Protein AF-A0A0C3DN21-F1 (afdb_monomer_lite)

pLDDT: mean 72.6, std 19.33, range [37.56, 98.69]

Organism: NCBI:txid1036808

Structure (mmCIF, N/CA/C/O backbone):
data_AF-A0A0C3DN21-F1
#
_entry.id   AF-A0A0C3DN21-F1
#
loop_
_atom_site.group_PDB
_atom_site.id
_atom_site.type_symbol
_atom_site.label_atom_id
_atom_site.label_alt_id
_atom_site.label_comp_id
_atom_site.label_asym_id
_atom_site.label_entity_id
_atom_site.label_seq_id
_atom_site.pdbx_PDB_ins_code
_atom_site.Cartn_x
_atom_site.Cartn_y
_atom_site.Cartn_z
_atom_site.occupancy
_atom_site.B_iso_or_equiv
_atom_site.auth_seq_id
_atom_site.auth_comp_id
_atom_site.auth_asym_id
_atom_site.auth_atom_id
_atom_site.pdbx_PDB_model_num
ATOM 1 N N . MET A 1 1 ? 43.248 29.346 7.637 1.00 52.38 1 MET A N 1
ATOM 2 C CA . MET A 1 1 ? 41.821 29.206 7.993 1.00 52.38 1 MET A CA 1
ATOM 3 C C . MET A 1 1 ? 41.045 30.281 7.235 1.00 52.38 1 MET A C 1
ATOM 5 O O . MET A 1 1 ? 40.958 31.400 7.716 1.00 52.38 1 MET A O 1
ATOM 9 N N . GLN A 1 2 ? 40.606 30.001 6.004 1.00 62.75 2 GLN A N 1
ATOM 10 C CA . GLN A 1 2 ? 39.785 30.940 5.225 1.00 62.75 2 GLN A CA 1
ATOM 11 C C . GLN A 1 2 ? 38.325 30.781 5.670 1.00 62.75 2 GLN A C 1
ATOM 13 O O . GLN A 1 2 ? 37.788 29.676 5.629 1.00 62.75 2 GLN A O 1
ATOM 18 N N . GLY A 1 3 ? 37.739 31.863 6.187 1.00 70.62 3 GLY A N 1
ATOM 19 C CA . GLY A 1 3 ? 36.371 31.897 6.704 1.00 70.62 3 GLY A CA 1
ATOM 20 C C . GLY A 1 3 ? 35.328 31.796 5.591 1.00 70.62 3 GLY A C 1
ATOM 21 O O . GLY A 1 3 ? 35.539 32.283 4.483 1.00 70.62 3 GLY A O 1
ATOM 22 N N . LEU A 1 4 ? 34.210 31.139 5.899 1.00 79.00 4 LEU A N 1
ATOM 23 C CA . LEU A 1 4 ? 33.064 30.995 5.002 1.00 79.00 4 LEU A CA 1
ATOM 24 C C . LEU A 1 4 ? 32.416 32.359 4.703 1.00 79.00 4 LEU A C 1
ATOM 26 O O . LEU A 1 4 ? 32.393 33.223 5.584 1.00 79.00 4 LEU A O 1
ATOM 30 N N . PRO A 1 5 ? 31.861 32.550 3.492 1.00 80.19 5 PRO A N 1
ATOM 31 C CA . PRO A 1 5 ? 31.174 33.784 3.137 1.00 80.19 5 PRO A CA 1
ATOM 32 C C . PRO A 1 5 ? 29.914 33.990 3.999 1.00 80.19 5 PRO A C 1
ATOM 34 O O . PRO A 1 5 ? 29.283 33.012 4.419 1.00 80.19 5 PRO A O 1
ATOM 37 N N . PRO A 1 6 ? 29.533 35.254 4.262 1.00 81.38 6 PRO A N 1
ATOM 38 C CA . PRO A 1 6 ? 28.343 35.571 5.040 1.00 81.38 6 PRO A CA 1
ATOM 39 C C . PRO A 1 6 ? 27.081 35.057 4.340 1.00 81.38 6 PRO A C 1
ATOM 41 O O . PRO A 1 6 ? 26.982 35.059 3.110 1.00 81.38 6 PRO A O 1
ATOM 44 N N . LYS A 1 7 ? 26.114 34.593 5.138 1.00 80.75 7 LYS A N 1
ATOM 45 C CA . LYS A 1 7 ? 24.824 34.134 4.619 1.00 80.75 7 LYS A CA 1
ATOM 46 C C . LYS A 1 7 ? 24.057 35.319 4.020 1.00 80.75 7 LYS A C 1
ATOM 48 O O . LYS A 1 7 ? 24.057 36.386 4.626 1.00 80.75 7 LYS A O 1
ATOM 53 N N . PRO A 1 8 ? 23.392 35.134 2.870 1.00 77.75 8 PRO A N 1
ATOM 54 C CA . PRO A 1 8 ? 22.504 36.148 2.322 1.00 77.75 8 PRO A CA 1
ATOM 55 C C . PRO A 1 8 ? 21.267 36.318 3.212 1.00 77.75 8 PRO A C 1
ATOM 57 O O . PRO A 1 8 ? 20.630 35.334 3.600 1.00 77.75 8 PRO A O 1
ATOM 60 N N . ASP A 1 9 ? 20.933 37.573 3.504 1.00 77.19 9 ASP A N 1
ATOM 61 C CA . ASP A 1 9 ? 19.725 37.957 4.227 1.00 77.19 9 ASP A CA 1
ATOM 62 C C . ASP A 1 9 ? 18.517 37.871 3.291 1.00 77.19 9 ASP A C 1
ATOM 64 O O . ASP A 1 9 ? 18.372 38.649 2.347 1.00 77.19 9 ASP A O 1
ATOM 68 N N . PHE A 1 10 ? 17.634 36.907 3.546 1.00 79.50 10 PHE A N 1
ATOM 69 C CA . PHE A 1 10 ? 16.350 36.822 2.859 1.00 79.50 10 PHE A CA 1
ATOM 70 C C . PHE A 1 10 ? 15.269 37.533 3.683 1.00 79.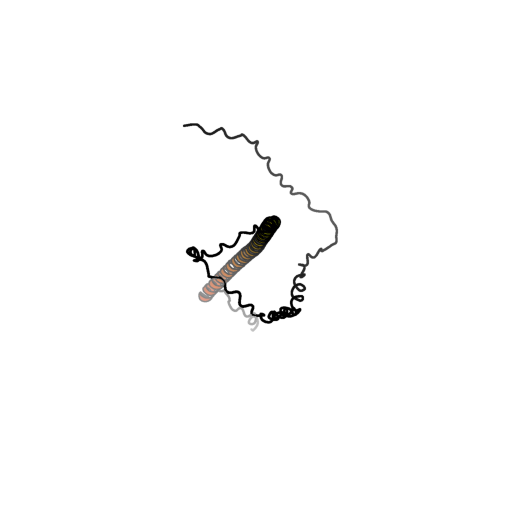50 10 PHE A C 1
ATOM 72 O O . PHE A 1 10 ? 15.198 37.320 4.897 1.00 79.50 10 PHE A O 1
ATOM 79 N N . PRO A 1 11 ? 14.396 38.344 3.055 1.00 77.94 11 PRO A N 1
ATOM 80 C CA . PRO A 1 11 ? 13.288 38.976 3.759 1.00 77.94 11 PRO A CA 1
ATOM 81 C C . PRO A 1 11 ? 12.330 37.920 4.321 1.00 77.94 11 PRO A C 1
ATOM 83 O O . PRO A 1 11 ? 12.071 36.887 3.697 1.00 77.94 11 PRO A O 1
ATOM 86 N N . ALA A 1 12 ? 11.797 38.192 5.514 1.00 75.19 12 ALA A N 1
ATOM 87 C CA . ALA A 1 12 ? 10.863 37.310 6.198 1.00 75.19 12 ALA A CA 1
ATOM 88 C C . ALA A 1 12 ? 9.640 37.016 5.314 1.00 75.19 12 ALA A C 1
ATOM 90 O O . ALA A 1 12 ? 8.979 37.919 4.798 1.00 75.19 12 ALA A O 1
ATOM 91 N N . ARG A 1 13 ? 9.345 35.725 5.146 1.00 72.12 13 ARG A N 1
ATOM 92 C CA . ARG A 1 13 ? 8.184 35.227 4.406 1.00 72.12 13 ARG A CA 1
ATOM 93 C C . ARG A 1 13 ? 6.898 35.783 5.046 1.00 72.12 13 ARG A C 1
ATOM 95 O O . ARG A 1 13 ? 6.733 35.604 6.253 1.00 72.12 13 ARG A O 1
ATOM 102 N N . PRO A 1 14 ? 5.984 36.422 4.290 1.00 72.69 14 PRO A N 1
ATOM 103 C CA . PRO A 1 14 ? 4.730 36.906 4.859 1.00 72.69 14 PRO A CA 1
ATOM 104 C C . PRO A 1 14 ? 3.872 35.731 5.365 1.00 72.69 14 PRO A C 1
ATOM 106 O O . PRO A 1 14 ? 3.936 34.636 4.790 1.00 72.69 14 PRO A O 1
ATOM 109 N N . PRO A 1 15 ? 3.078 35.930 6.434 1.00 67.38 15 PRO A N 1
ATOM 110 C CA . PRO A 1 15 ? 2.206 34.893 6.968 1.00 67.38 15 PRO A CA 1
ATOM 111 C C . PRO A 1 15 ? 1.149 34.503 5.929 1.00 67.38 15 PRO A C 1
ATOM 113 O O . PRO A 1 15 ? 0.546 35.355 5.277 1.00 67.38 15 PRO A O 1
ATOM 116 N N . ALA A 1 16 ? 0.937 33.197 5.773 1.00 60.75 16 ALA A N 1
ATOM 117 C CA . ALA A 1 16 ? -0.105 32.657 4.913 1.00 60.75 16 ALA A CA 1
ATOM 118 C C . ALA A 1 16 ? -1.479 33.102 5.438 1.00 60.75 16 ALA A C 1
ATOM 120 O O . ALA A 1 16 ? -1.860 32.757 6.555 1.00 60.75 16 ALA A O 1
ATOM 121 N N . GLN A 1 17 ? -2.206 33.879 4.637 1.00 53.38 17 GLN A N 1
ATOM 122 C CA . GLN A 1 17 ? -3.591 34.241 4.914 1.00 53.38 17 GLN A CA 1
ATOM 123 C C . GLN A 1 17 ? -4.468 32.990 4.775 1.00 53.38 17 GLN A C 1
ATOM 125 O O . GLN A 1 17 ? -4.586 32.419 3.691 1.00 53.38 17 GLN A O 1
ATOM 130 N N . THR A 1 18 ? -5.064 32.549 5.879 1.00 50.34 18 THR A N 1
ATOM 131 C CA . THR A 1 18 ? -6.114 31.529 5.906 1.00 50.34 18 THR A CA 1
ATOM 132 C C . THR A 1 18 ? -7.421 32.182 5.468 1.00 50.34 18 THR A C 1
ATOM 134 O O . THR A 1 18 ? -8.024 32.943 6.220 1.00 50.34 18 THR A O 1
ATOM 137 N N . SER A 1 19 ? -7.842 31.936 4.231 1.00 53.09 19 SER A N 1
ATOM 138 C CA . SER A 1 19 ? -9.148 32.359 3.729 1.00 53.09 19 SER A CA 1
ATOM 139 C C . SER A 1 19 ? -10.225 31.361 4.170 1.00 53.09 19 SER A C 1
ATOM 141 O O . SER A 1 19 ? -10.599 30.468 3.408 1.00 53.09 19 SER A O 1
ATOM 143 N N . ASP A 1 20 ? -10.707 31.514 5.398 1.00 51.78 20 ASP A N 1
ATOM 144 C CA . ASP A 1 20 ? -12.002 30.998 5.840 1.00 51.78 20 ASP A CA 1
ATOM 145 C C . ASP A 1 20 ? -13.028 32.114 5.638 1.00 51.78 20 ASP A C 1
ATOM 147 O O . ASP A 1 20 ? -13.085 33.012 6.461 1.00 51.78 20 ASP A O 1
ATOM 151 N N . ASP A 1 21 ? -13.767 32.113 4.521 1.00 52.16 21 ASP A N 1
ATOM 152 C CA . ASP A 1 21 ? -15.055 32.826 4.391 1.00 52.16 21 ASP A CA 1
ATOM 153 C C . ASP A 1 21 ? -15.651 32.649 2.987 1.00 52.16 21 ASP A C 1
ATOM 155 O O . ASP A 1 21 ? -15.569 33.546 2.156 1.00 52.16 21 ASP A O 1
ATOM 159 N N . ARG A 1 22 ? -16.272 31.491 2.703 1.00 50.22 22 ARG A N 1
ATOM 160 C CA . ARG A 1 22 ? -17.367 31.361 1.708 1.00 50.22 22 ARG A CA 1
ATOM 161 C C . ARG A 1 22 ? -18.276 30.179 2.050 1.00 50.22 22 ARG A C 1
ATOM 163 O O . ARG A 1 22 ? -18.239 29.131 1.407 1.00 50.22 22 ARG A O 1
ATOM 170 N N . ARG A 1 23 ? -19.140 30.363 3.051 1.00 49.22 23 ARG A N 1
ATOM 171 C CA . ARG A 1 23 ? -20.396 29.607 3.169 1.00 49.22 23 ARG A CA 1
ATOM 172 C C . ARG A 1 23 ? -21.545 30.446 2.598 1.00 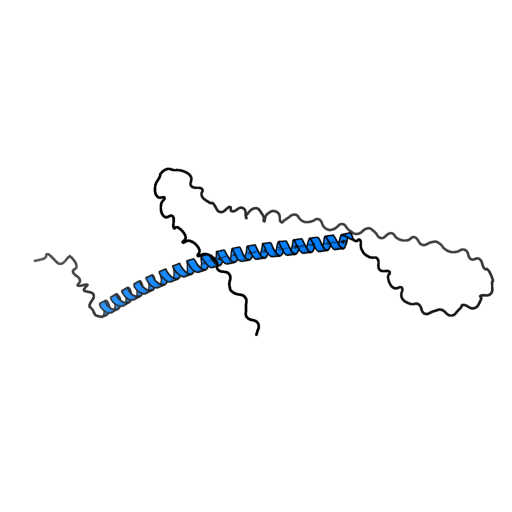49.22 23 ARG A C 1
ATOM 174 O O . ARG A 1 23 ? -21.684 31.609 2.943 1.00 49.22 23 ARG A O 1
ATOM 181 N N . ALA A 1 24 ? -22.394 29.768 1.825 1.00 50.00 24 ALA A N 1
ATOM 182 C CA . ALA A 1 24 ? -23.808 30.063 1.564 1.00 50.00 24 ALA A CA 1
ATOM 183 C C . ALA A 1 24 ? -24.196 31.027 0.417 1.00 50.00 24 ALA A C 1
ATOM 185 O O . ALA A 1 24 ? -24.659 32.139 0.631 1.00 50.00 24 ALA A O 1
ATOM 186 N N . SER A 1 25 ? -24.214 30.483 -0.801 1.00 48.97 25 SER A N 1
ATOM 187 C CA . SER A 1 25 ? -25.360 30.550 -1.728 1.00 48.97 25 SER A CA 1
ATOM 188 C C . SER A 1 25 ? -25.246 29.308 -2.632 1.00 48.97 25 SER A C 1
ATOM 190 O O . SER A 1 25 ? -24.214 29.056 -3.233 1.00 48.97 25 SER A O 1
ATOM 192 N N . GLY A 1 26 ? -26.114 28.302 -2.551 1.00 41.88 26 GLY A N 1
ATOM 193 C CA . GLY A 1 26 ? -27.495 28.353 -3.002 1.00 41.88 26 GLY A CA 1
ATOM 194 C C . GLY A 1 26 ? -27.584 27.813 -4.435 1.00 41.88 26 GLY A C 1
ATOM 195 O O . GLY A 1 26 ? -27.401 28.571 -5.374 1.00 41.88 26 GLY A O 1
ATOM 196 N N . GLY A 1 27 ? -27.917 26.524 -4.600 1.00 37.56 27 GLY A N 1
ATOM 197 C CA . GLY A 1 27 ? -28.636 26.070 -5.799 1.00 37.56 27 GLY A CA 1
ATOM 198 C C . GLY A 1 27 ? -27.954 25.072 -6.744 1.00 37.56 27 GLY A C 1
ATOM 199 O O . GLY A 1 27 ? -27.359 25.460 -7.733 1.00 37.56 27 GLY A O 1
ATOM 200 N N . ARG A 1 28 ? -28.240 23.786 -6.496 1.00 43.22 28 ARG A N 1
ATOM 201 C CA . ARG A 1 28 ? -28.730 22.772 -7.459 1.00 43.22 28 ARG A CA 1
ATOM 202 C C . ARG A 1 28 ? -27.843 22.310 -8.638 1.00 43.22 28 ARG A C 1
ATOM 204 O O . ARG A 1 28 ? -27.555 23.038 -9.570 1.00 43.22 28 ARG A O 1
ATOM 211 N N . SER A 1 29 ? -27.719 20.977 -8.676 1.00 44.78 29 SER A N 1
ATOM 212 C CA . SER A 1 29 ? -27.729 20.117 -9.872 1.00 44.78 29 SER A CA 1
ATOM 213 C C . SER A 1 29 ? -26.423 19.929 -10.649 1.00 44.78 29 SER A C 1
ATOM 215 O O . SER A 1 29 ? -26.249 20.468 -11.736 1.00 44.78 29 SER A O 1
ATOM 217 N N . SER A 1 30 ? -25.585 19.005 -10.176 1.00 47.94 30 SER A N 1
ATOM 218 C CA . SER A 1 30 ? -25.326 17.741 -10.896 1.00 47.94 30 SER A CA 1
ATOM 219 C C . SER A 1 30 ? -24.463 16.825 -10.026 1.00 47.94 30 SER A C 1
ATOM 221 O O . SER A 1 30 ? -23.380 17.236 -9.612 1.00 47.94 30 SER A O 1
ATOM 223 N N . PRO A 1 31 ? -24.900 15.593 -9.711 1.00 48.25 31 PRO A N 1
ATOM 224 C CA . PRO A 1 31 ? -23.997 14.601 -9.174 1.00 48.25 31 PRO A CA 1
ATOM 225 C C . PRO A 1 31 ? -23.185 14.087 -10.359 1.00 48.25 31 PRO A C 1
ATOM 227 O O . PRO A 1 31 ? -23.581 13.120 -11.010 1.00 48.25 31 PRO A O 1
ATOM 230 N N . ASP A 1 32 ? -22.047 14.721 -10.629 1.00 47.09 32 ASP A N 1
ATOM 231 C CA . ASP A 1 32 ? -20.960 14.030 -11.315 1.00 47.09 32 ASP A CA 1
ATOM 232 C C . ASP A 1 32 ? -20.498 12.915 -10.375 1.00 47.09 32 ASP A C 1
ATOM 234 O O . ASP A 1 32 ? -19.575 13.038 -9.565 1.00 47.09 32 ASP A O 1
ATOM 238 N N . ARG A 1 33 ? -21.244 11.808 -10.435 1.00 50.38 33 ARG A N 1
ATOM 239 C CA . ARG A 1 33 ? -20.788 10.495 -10.022 1.00 50.38 33 ARG A CA 1
ATOM 240 C C . ARG A 1 33 ? -19.504 10.271 -10.794 1.00 50.38 33 ARG A C 1
ATOM 242 O O . ARG A 1 33 ? -19.530 9.908 -11.966 1.00 50.38 33 ARG A O 1
ATOM 249 N N . TYR A 1 34 ? -18.382 10.461 -10.120 1.00 50.41 34 TYR A N 1
ATOM 250 C CA . TYR A 1 34 ? -17.133 9.878 -10.553 1.00 50.41 34 TYR A CA 1
ATOM 251 C C . TYR A 1 34 ? -17.291 8.359 -10.427 1.00 50.41 34 TYR A C 1
ATOM 253 O O . TYR A 1 34 ? -17.018 7.765 -9.386 1.00 50.41 34 TYR A O 1
ATOM 261 N N . VAL A 1 35 ? -17.842 7.741 -11.469 1.00 53.81 35 VAL A N 1
ATOM 262 C CA . VAL A 1 35 ? -17.807 6.295 -11.650 1.00 53.81 35 VAL A CA 1
ATOM 263 C C . VAL A 1 35 ? -16.357 5.975 -12.012 1.00 53.81 35 VAL A C 1
ATOM 265 O O . VAL A 1 35 ? -15.854 6.530 -12.994 1.00 53.81 35 VAL A O 1
ATOM 268 N N . PRO A 1 36 ? -15.637 5.139 -11.245 1.00 51.00 36 PRO A N 1
ATOM 269 C CA . PRO A 1 36 ? -14.362 4.617 -11.702 1.00 51.00 36 PRO A CA 1
ATOM 270 C C . PRO A 1 36 ? -14.606 3.923 -13.041 1.00 51.00 36 PRO A C 1
ATOM 272 O O . PRO A 1 36 ? -15.415 3.006 -13.139 1.00 51.00 36 PRO A O 1
ATOM 275 N N . ARG A 1 37 ? -13.963 4.427 -14.091 1.00 50.03 37 ARG A N 1
ATOM 276 C CA . ARG A 1 37 ? -14.041 3.883 -15.443 1.00 50.03 37 ARG A CA 1
ATOM 277 C C . ARG A 1 37 ? -13.444 2.472 -15.414 1.00 50.03 37 ARG A C 1
ATOM 279 O O . ARG A 1 37 ? -12.224 2.314 -15.431 1.00 50.03 37 ARG A O 1
ATOM 286 N N . ASP A 1 38 ? -14.300 1.458 -15.347 1.00 48.66 38 ASP A N 1
ATOM 287 C CA . ASP A 1 38 ? -13.969 0.040 -15.532 1.00 48.66 38 ASP A CA 1
ATOM 288 C C . ASP A 1 38 ? -13.632 -0.268 -17.011 1.00 48.66 38 ASP A C 1
ATOM 290 O O . ASP A 1 38 ? -14.073 -1.260 -17.584 1.00 48.66 38 ASP A O 1
ATOM 294 N N . ASP A 1 39 ? -12.795 0.560 -17.646 1.00 51.84 39 ASP A N 1
ATOM 295 C CA . ASP A 1 39 ? -12.311 0.369 -19.027 1.00 51.84 39 ASP A CA 1
ATOM 296 C C . ASP A 1 39 ? -11.268 -0.764 -19.141 1.00 51.84 39 ASP A C 1
ATOM 298 O O . ASP A 1 39 ? -10.679 -0.994 -20.198 1.00 51.84 39 ASP A O 1
ATOM 302 N N . TRP A 1 40 ? -11.008 -1.496 -18.056 1.00 50.06 40 TRP A N 1
ATOM 303 C CA . TRP A 1 40 ? -9.990 -2.548 -18.025 1.00 50.06 40 TRP A CA 1
ATOM 304 C C . TRP A 1 40 ? -10.471 -3.895 -18.579 1.00 50.06 40 TRP A C 1
ATOM 306 O O . TRP A 1 40 ? -9.636 -4.758 -18.833 1.00 50.06 40 TRP A O 1
ATOM 316 N N . ARG A 1 41 ? -11.777 -4.099 -18.808 1.00 51.50 41 ARG A N 1
ATOM 317 C CA . ARG A 1 41 ? -12.298 -5.411 -19.246 1.00 51.50 41 ARG A CA 1
ATOM 318 C C . ARG A 1 41 ? -12.176 -5.712 -20.744 1.00 51.50 41 ARG A C 1
ATOM 320 O O . ARG A 1 41 ? -12.298 -6.876 -21.111 1.00 51.50 41 ARG A O 1
ATOM 327 N N . ASP A 1 42 ? -11.868 -4.731 -21.592 1.00 49.69 42 ASP A N 1
ATOM 328 C CA . ASP A 1 42 ? -11.807 -4.941 -23.051 1.00 49.69 42 ASP A CA 1
ATOM 329 C C . ASP A 1 42 ? -10.392 -5.116 -23.624 1.00 49.69 42 ASP A C 1
ATOM 331 O O . ASP A 1 42 ? -10.228 -5.365 -24.824 1.00 49.69 42 ASP A O 1
ATOM 335 N N . ARG A 1 43 ? -9.339 -5.029 -22.799 1.00 49.03 43 ARG A N 1
ATOM 336 C CA . ARG A 1 43 ? -7.961 -5.148 -23.307 1.00 49.03 43 ARG A CA 1
ATOM 337 C C . ARG A 1 43 ? -7.478 -6.591 -23.466 1.00 49.03 43 ARG A C 1
ATOM 339 O O . ARG A 1 43 ? -6.639 -6.845 -24.329 1.00 49.03 43 ARG A O 1
ATOM 346 N N . ASP A 1 44 ? -8.054 -7.533 -22.724 1.00 51.81 44 ASP A N 1
ATOM 347 C CA . ASP A 1 44 ? -7.558 -8.915 -22.677 1.00 51.81 44 ASP A CA 1
ATOM 348 C C . ASP A 1 44 ? -8.161 -9.840 -23.750 1.00 51.81 44 ASP A C 1
ATOM 350 O O . ASP A 1 44 ? -7.654 -10.939 -23.973 1.00 51.81 44 ASP A O 1
ATOM 354 N N . GLN A 1 45 ? -9.176 -9.394 -24.503 1.00 48.56 45 GLN A N 1
ATOM 355 C CA . GLN A 1 45 ? -9.806 -10.214 -25.553 1.00 48.56 45 GLN A CA 1
ATOM 356 C C . GLN A 1 45 ? -9.134 -10.134 -26.938 1.00 48.56 45 GLN A C 1
ATOM 358 O O . GLN A 1 45 ? -9.562 -10.811 -27.872 1.00 48.56 45 GLN A O 1
ATOM 363 N N . ARG A 1 46 ? -8.045 -9.368 -27.110 1.00 50.28 46 ARG A N 1
ATOM 364 C CA . ARG A 1 46 ? -7.283 -9.325 -28.384 1.00 50.28 46 ARG A CA 1
ATOM 365 C C . ARG A 1 46 ? -6.107 -10.304 -28.453 1.00 50.28 46 ARG A C 1
ATOM 367 O O . ARG A 1 46 ? -5.294 -10.215 -29.371 1.00 50.28 46 ARG A O 1
ATOM 374 N N . SER A 1 47 ? -6.035 -11.260 -27.532 1.00 54.25 47 SER A N 1
ATOM 375 C CA . SER A 1 47 ? -4.864 -12.126 -27.344 1.00 54.25 47 SER A CA 1
ATOM 376 C C . SER A 1 47 ? -5.042 -13.558 -27.858 1.00 54.25 47 SER A C 1
ATOM 378 O O . SER A 1 47 ? -4.406 -14.456 -27.331 1.00 54.25 47 SER A O 1
ATOM 380 N N . TYR A 1 48 ? -5.871 -13.805 -28.877 1.00 49.59 48 TYR A N 1
ATOM 381 C CA . TYR A 1 48 ? -5.891 -15.096 -29.584 1.00 49.59 48 TYR A CA 1
ATOM 382 C C . TYR A 1 48 ? -6.162 -14.898 -31.080 1.00 49.59 48 TYR A C 1
ATOM 384 O O . TYR A 1 48 ? -7.249 -15.147 -31.593 1.00 49.59 48 TYR A O 1
ATOM 392 N N . ARG A 1 49 ? -5.137 -14.459 -31.816 1.00 52.50 49 ARG A N 1
ATOM 393 C CA . ARG A 1 49 ? -4.985 -14.876 -33.214 1.00 52.50 49 ARG A CA 1
ATOM 394 C C . ARG A 1 49 ? -3.756 -15.777 -33.299 1.00 52.50 49 ARG A C 1
ATOM 396 O O . ARG A 1 49 ? -2.671 -15.313 -32.944 1.00 52.50 49 ARG A O 1
ATOM 403 N N . PRO A 1 50 ? -3.898 -17.040 -33.735 1.00 53.97 50 PRO A N 1
ATOM 404 C CA . PRO A 1 50 ? -2.753 -17.880 -34.050 1.00 53.97 50 PRO A CA 1
ATOM 405 C C . PRO A 1 50 ? -1.901 -17.169 -35.107 1.00 53.97 50 PRO A C 1
ATOM 407 O O . PRO A 1 50 ? -2.391 -16.844 -36.185 1.00 53.97 50 PRO A O 1
ATOM 410 N N . ARG A 1 51 ? -0.643 -16.862 -34.772 1.00 55.28 51 ARG A N 1
ATOM 411 C CA . ARG A 1 51 ? 0.360 -16.453 -35.760 1.00 55.28 51 ARG A CA 1
ATOM 412 C C . ARG A 1 51 ? 0.607 -17.646 -36.677 1.00 55.28 51 ARG A C 1
ATOM 414 O O . ARG A 1 51 ? 0.948 -18.720 -36.184 1.00 55.28 51 ARG A O 1
ATOM 421 N N . ASP A 1 52 ? 0.451 -17.435 -37.979 1.00 61.97 52 ASP A N 1
ATOM 422 C CA . ASP A 1 52 ? 0.834 -18.403 -39.003 1.00 61.97 52 ASP A CA 1
ATOM 423 C C . ASP A 1 52 ? 2.281 -18.887 -38.783 1.00 61.97 52 ASP A C 1
ATOM 425 O O . ASP A 1 52 ? 3.148 -18.090 -38.396 1.00 61.97 52 ASP A O 1
ATOM 429 N N . PRO A 1 53 ? 2.574 -20.179 -39.010 1.00 68.00 53 PRO A N 1
ATOM 430 C CA . PRO A 1 53 ? 3.926 -20.698 -38.864 1.00 68.00 53 PRO A CA 1
ATOM 431 C C . PRO A 1 53 ? 4.875 -20.068 -39.902 1.00 68.00 53 PRO A C 1
ATOM 433 O O . PRO A 1 53 ? 4.456 -19.724 -41.013 1.00 68.00 53 PRO A O 1
ATOM 436 N N . PRO A 1 54 ? 6.172 -19.917 -39.574 1.00 61.78 54 PRO A N 1
ATOM 437 C CA . PRO A 1 54 ? 7.138 -19.304 -40.472 1.00 61.78 54 PRO A CA 1
ATOM 438 C C . PRO A 1 54 ? 7.303 -20.121 -41.760 1.00 61.78 54 PRO A C 1
ATOM 440 O O . PRO A 1 54 ? 7.519 -21.333 -41.744 1.00 61.78 54 PRO A O 1
ATOM 443 N N . ARG A 1 55 ? 7.218 -19.405 -42.885 1.00 58.84 55 ARG A N 1
ATOM 444 C CA . ARG A 1 55 ? 7.443 -19.879 -44.255 1.00 58.84 55 ARG A CA 1
ATOM 445 C C . ARG A 1 55 ? 8.793 -20.607 -44.351 1.00 58.84 55 ARG A C 1
ATOM 447 O O . ARG A 1 55 ? 9.816 -20.083 -43.917 1.00 58.84 55 ARG A O 1
ATOM 454 N N . SER A 1 56 ? 8.778 -21.809 -44.918 1.00 63.19 56 SER A N 1
ATOM 455 C CA . SER A 1 56 ? 9.934 -22.695 -45.101 1.00 63.19 56 SER A CA 1
ATOM 456 C C . SER A 1 56 ? 11.092 -22.007 -45.852 1.00 63.19 56 SER A C 1
ATOM 458 O O . SER A 1 56 ? 10.835 -21.152 -46.705 1.00 63.19 56 SER A O 1
ATOM 460 N N . PRO A 1 57 ? 12.362 -22.379 -45.596 1.00 68.62 57 PRO A N 1
ATOM 461 C CA . PRO A 1 57 ? 13.511 -21.778 -46.271 1.00 68.62 57 PRO A CA 1
ATOM 462 C C . PRO A 1 57 ? 13.577 -22.172 -47.760 1.00 68.62 57 PRO A C 1
ATOM 464 O O . PRO A 1 57 ? 13.091 -23.244 -48.136 1.00 68.62 57 PRO A O 1
ATOM 467 N N . PRO A 1 58 ? 14.188 -21.340 -48.626 1.00 62.12 58 PRO A N 1
ATOM 468 C CA . PRO A 1 58 ? 14.281 -21.620 -50.053 1.00 62.12 58 PRO A CA 1
ATOM 469 C C . PRO A 1 58 ? 15.164 -22.838 -50.353 1.00 62.12 58 PRO A C 1
ATOM 471 O O . PRO A 1 58 ? 16.225 -23.046 -49.762 1.00 62.12 58 PRO A O 1
ATOM 474 N N . SER A 1 59 ? 14.690 -23.631 -51.316 1.00 51.56 59 SER A N 1
ATOM 475 C CA . SER A 1 59 ? 15.313 -24.850 -51.822 1.00 51.56 59 SER A CA 1
ATOM 476 C C . SER A 1 59 ? 16.739 -24.607 -52.327 1.00 51.56 59 SER A C 1
ATOM 478 O O . SER A 1 59 ? 17.021 -23.687 -53.095 1.00 51.56 59 SER A O 1
ATOM 480 N N . ARG A 1 60 ? 17.637 -25.478 -51.874 1.00 50.59 60 ARG A N 1
ATOM 481 C CA . ARG A 1 60 ? 19.067 -25.539 -52.171 1.00 50.59 60 ARG A CA 1
ATOM 482 C C . ARG A 1 60 ? 19.277 -25.769 -53.674 1.00 50.59 60 ARG A C 1
ATOM 484 O O . ARG A 1 60 ? 19.089 -26.881 -54.162 1.00 50.59 60 ARG A O 1
ATOM 491 N N . ALA A 1 61 ? 19.694 -24.738 -54.407 1.00 52.72 61 ALA A N 1
ATOM 492 C CA . ALA A 1 61 ? 20.146 -24.894 -55.785 1.00 52.72 61 ALA A CA 1
ATOM 493 C C . ALA A 1 61 ? 21.385 -25.810 -55.820 1.00 52.72 61 ALA A C 1
ATOM 495 O O . ALA A 1 61 ? 22.412 -25.528 -55.198 1.00 52.72 61 ALA A O 1
ATOM 496 N N . ARG A 1 62 ? 21.272 -26.940 -56.524 1.00 57.59 62 ARG A N 1
ATOM 497 C CA . ARG A 1 62 ? 22.395 -27.822 -56.862 1.00 57.59 62 ARG A CA 1
ATOM 498 C C . ARG A 1 62 ? 23.344 -27.090 -57.822 1.00 57.59 62 ARG A C 1
ATOM 500 O O . ARG A 1 62 ? 22.869 -26.621 -58.854 1.00 57.59 62 ARG A O 1
ATOM 507 N N . PRO A 1 63 ? 24.665 -27.070 -57.590 1.00 56.47 63 PRO A N 1
ATOM 508 C CA . PRO A 1 63 ? 25.607 -26.779 -58.659 1.00 56.47 63 PRO A CA 1
ATOM 509 C C . PRO A 1 63 ? 25.715 -28.008 -59.572 1.00 56.47 63 PRO A C 1
ATOM 511 O O . PRO A 1 63 ? 26.145 -29.083 -59.148 1.00 56.47 63 PRO A O 1
ATOM 514 N N . THR A 1 64 ? 25.312 -27.870 -60.834 1.00 51.56 64 THR A N 1
ATOM 515 C CA . THR A 1 64 ? 25.669 -28.832 -61.880 1.00 51.56 64 THR A CA 1
ATOM 516 C C . THR A 1 64 ? 27.169 -28.732 -62.143 1.00 51.56 64 THR A C 1
ATOM 518 O O . THR A 1 64 ? 27.689 -27.674 -62.488 1.00 51.56 64 THR A O 1
ATOM 521 N N . SER A 1 65 ? 27.850 -29.852 -61.927 1.00 56.00 65 SER A N 1
ATOM 522 C CA . SER A 1 65 ? 29.278 -30.069 -62.142 1.00 56.00 65 SER A CA 1
ATOM 523 C C . SER A 1 65 ? 29.720 -29.666 -63.563 1.00 56.00 65 SER A C 1
ATOM 525 O O . SER A 1 65 ? 29.047 -30.055 -64.522 1.00 56.00 65 SER A O 1
ATOM 527 N N . PRO A 1 66 ? 30.838 -28.938 -63.754 1.00 56.97 66 PRO A N 1
ATOM 528 C CA . PRO A 1 66 ? 31.414 -28.763 -65.079 1.00 56.97 66 PRO A CA 1
ATOM 529 C C . PRO A 1 66 ? 32.078 -30.070 -65.529 1.00 56.97 66 PRO A C 1
ATOM 531 O O . PRO A 1 66 ? 32.968 -30.618 -64.875 1.00 56.97 66 PRO A O 1
ATOM 534 N N . ARG A 1 67 ? 31.601 -30.573 -66.666 1.00 48.81 67 ARG A N 1
ATOM 535 C CA . ARG A 1 67 ? 32.051 -31.793 -67.334 1.00 48.81 67 ARG A CA 1
ATOM 536 C C . ARG A 1 67 ? 33.532 -31.699 -67.740 1.00 48.81 67 ARG A C 1
ATOM 538 O O . ARG A 1 67 ? 34.016 -30.666 -68.190 1.00 48.81 67 ARG A O 1
ATOM 545 N N . GLN A 1 68 ? 34.206 -32.830 -67.551 1.00 49.91 68 GLN A N 1
ATOM 546 C CA . GLN A 1 68 ? 35.599 -33.196 -67.844 1.00 49.91 68 GLN A CA 1
ATOM 547 C C . GLN A 1 68 ? 36.122 -32.629 -69.181 1.00 49.91 68 GLN A C 1
ATOM 549 O O . GLN A 1 68 ? 35.457 -32.734 -70.204 1.00 49.91 68 GLN A O 1
ATOM 554 N N . ARG A 1 69 ? 37.237 -31.884 -69.172 1.00 46.56 69 ARG A N 1
ATOM 555 C CA . ARG A 1 69 ? 38.634 -32.337 -69.392 1.00 46.56 69 ARG A CA 1
ATOM 556 C C . ARG A 1 69 ? 38.861 -33.110 -70.700 1.00 46.56 69 ARG A C 1
ATOM 558 O O . ARG A 1 69 ? 38.676 -34.319 -70.749 1.00 46.56 69 ARG A O 1
ATOM 565 N N . SER A 1 70 ? 39.405 -32.416 -71.695 1.00 51.53 70 SER A N 1
ATOM 566 C CA . SER A 1 70 ? 40.237 -32.988 -72.756 1.00 51.53 70 SER A CA 1
ATOM 567 C C . SER A 1 70 ? 41.701 -33.079 -72.277 1.00 51.53 70 SER A C 1
ATOM 569 O O . SER A 1 70 ? 42.206 -32.119 -71.688 1.00 51.53 70 SER A O 1
ATOM 571 N N . PRO A 1 71 ? 42.406 -34.208 -72.478 1.00 53.16 71 PRO A N 1
ATOM 572 C CA . PRO A 1 71 ? 43.830 -34.308 -72.187 1.00 53.16 71 PRO A CA 1
ATOM 573 C C . PRO A 1 71 ? 44.652 -33.874 -73.408 1.00 53.16 71 PRO A C 1
ATOM 575 O O . PRO A 1 71 ? 44.566 -34.482 -74.470 1.00 53.16 71 PRO A O 1
ATOM 578 N N . SER A 1 72 ? 45.487 -32.849 -73.242 1.00 51.28 72 SER A N 1
ATOM 579 C CA . SER A 1 72 ? 46.621 -32.593 -74.136 1.00 51.28 72 SER A CA 1
ATOM 580 C C . SER A 1 72 ? 47.909 -32.983 -73.402 1.00 51.28 72 SER A C 1
ATOM 582 O O . SER A 1 72 ? 48.143 -32.472 -72.300 1.00 51.28 72 SER A O 1
ATOM 584 N N . PRO A 1 73 ? 48.744 -33.892 -73.938 1.00 49.53 73 PRO A N 1
ATOM 585 C CA . PRO A 1 73 ? 50.015 -34.238 -73.327 1.00 49.53 73 PRO A CA 1
ATOM 586 C C . PRO A 1 73 ? 51.076 -33.241 -73.798 1.00 49.53 73 PRO A C 1
ATOM 588 O O . PRO A 1 73 ? 51.812 -33.488 -74.748 1.00 49.53 73 PRO A O 1
ATOM 591 N N . SER A 1 74 ? 51.173 -32.100 -73.121 1.00 49.03 74 SER A N 1
ATOM 592 C CA . SER A 1 74 ? 52.312 -31.204 -73.304 1.00 49.03 74 SER A CA 1
ATOM 593 C C . SER A 1 74 ? 53.451 -31.643 -72.379 1.00 49.03 74 SER A C 1
ATOM 595 O O . SER A 1 74 ? 53.431 -31.406 -71.169 1.00 49.03 74 SER A O 1
ATOM 597 N N . ARG A 1 75 ? 54.420 -32.367 -72.955 1.00 55.47 75 ARG A N 1
ATOM 598 C CA . ARG A 1 75 ? 55.723 -32.655 -72.345 1.00 55.47 75 ARG A CA 1
ATOM 599 C C . ARG A 1 75 ? 56.515 -31.349 -72.256 1.00 55.47 75 ARG A C 1
ATOM 601 O O . ARG A 1 75 ? 57.131 -30.952 -73.237 1.00 55.47 75 ARG A O 1
ATOM 608 N N . TYR A 1 76 ? 56.560 -30.746 -71.074 1.00 56.47 76 TYR A N 1
ATOM 609 C CA . TYR A 1 76 ? 57.630 -29.819 -70.709 1.00 56.47 76 TYR A CA 1
ATOM 610 C C . TYR A 1 76 ? 58.209 -30.202 -69.339 1.00 56.47 76 TYR A C 1
ATOM 612 O O . TYR A 1 76 ? 57.442 -30.562 -68.437 1.00 56.47 76 TYR A O 1
ATOM 620 N N . PRO A 1 77 ? 59.543 -30.166 -69.163 1.00 56.78 77 PRO A N 1
ATOM 621 C CA . PRO A 1 77 ? 60.179 -30.406 -67.872 1.00 56.78 77 PRO A CA 1
ATOM 622 C C . PRO A 1 77 ? 59.696 -29.384 -66.833 1.00 56.78 77 PRO A C 1
ATOM 624 O O . PRO A 1 77 ? 59.679 -28.184 -67.093 1.00 56.78 77 PRO A O 1
ATOM 627 N N . ARG A 1 78 ? 59.280 -29.858 -65.652 1.00 60.19 78 ARG A N 1
ATOM 628 C CA . ARG A 1 78 ? 58.884 -29.000 -64.525 1.00 60.19 78 ARG A CA 1
ATOM 629 C C . ARG A 1 78 ? 60.109 -28.292 -63.949 1.00 60.19 78 ARG A C 1
ATOM 631 O O . ARG A 1 78 ? 61.016 -28.959 -63.462 1.00 60.19 78 ARG A O 1
ATOM 638 N N . GLU A 1 79 ? 60.074 -26.965 -63.907 1.00 69.06 79 GLU A N 1
ATOM 639 C CA . GLU A 1 79 ? 60.984 -26.180 -63.071 1.00 69.06 79 GLU A CA 1
ATOM 640 C C . GLU A 1 79 ? 60.780 -26.483 -61.569 1.00 69.06 79 GLU A C 1
ATOM 642 O O . GLU A 1 79 ? 59.660 -26.816 -61.145 1.00 69.06 79 GLU A O 1
ATOM 647 N N . PRO A 1 80 ? 61.836 -26.380 -60.739 1.00 64.06 80 PRO A N 1
ATOM 648 C CA . PRO A 1 80 ? 61.743 -26.627 -59.305 1.00 64.06 80 PRO A CA 1
ATOM 649 C C . PRO A 1 80 ? 60.876 -25.559 -58.620 1.00 64.06 80 PRO A C 1
ATOM 651 O O . PRO A 1 80 ? 61.108 -24.356 -58.724 1.00 64.06 80 PRO A O 1
ATOM 654 N N . LYS A 1 81 ? 59.846 -26.010 -57.896 1.00 63.06 81 LYS A N 1
ATOM 655 C CA . LYS A 1 81 ? 58.922 -25.144 -57.153 1.00 63.06 81 LYS A CA 1
ATOM 656 C C . LYS A 1 81 ? 59.653 -24.473 -55.984 1.00 63.06 81 LYS A C 1
ATOM 658 O O . LYS A 1 81 ? 60.261 -25.158 -55.167 1.00 63.06 81 LYS A O 1
ATOM 663 N N . LYS A 1 82 ? 59.548 -23.143 -55.893 1.00 68.44 82 LYS A N 1
ATOM 664 C CA . LYS A 1 82 ? 60.011 -22.331 -54.751 1.00 68.44 82 LYS A CA 1
ATOM 665 C C . LYS A 1 82 ? 59.416 -22.865 -53.431 1.00 68.44 82 LYS A C 1
ATOM 667 O O . LYS A 1 82 ? 58.286 -23.360 -53.459 1.00 68.44 82 LYS A O 1
ATOM 672 N N . PRO A 1 83 ? 60.127 -22.762 -52.291 1.00 63.75 83 PRO A N 1
ATOM 673 C CA . PRO A 1 83 ? 59.649 -23.282 -51.013 1.00 63.75 83 PRO A CA 1
ATOM 674 C C . PRO A 1 83 ? 58.319 -22.627 -50.619 1.00 63.75 83 PRO A C 1
ATOM 676 O O . PRO A 1 83 ? 58.185 -21.404 -50.596 1.00 63.75 83 PRO A O 1
ATOM 679 N N . THR A 1 84 ? 57.326 -23.471 -50.345 1.00 71.12 84 THR A N 1
ATOM 680 C CA . THR A 1 84 ? 55.975 -23.096 -49.921 1.00 71.12 84 THR A CA 1
ATOM 681 C C . THR A 1 84 ? 56.048 -22.348 -48.592 1.00 71.12 84 THR A C 1
ATOM 683 O O . THR A 1 84 ? 56.430 -22.933 -47.581 1.00 71.12 84 THR A O 1
ATOM 686 N N . GLN A 1 85 ? 55.685 -21.063 -48.574 1.00 73.06 85 GLN A N 1
ATOM 687 C CA . GLN A 1 85 ? 55.493 -20.353 -47.309 1.00 73.06 85 GLN A CA 1
ATOM 688 C C . GLN A 1 85 ? 54.357 -21.007 -46.504 1.00 73.06 85 GLN A C 1
ATOM 690 O O . GLN A 1 85 ? 53.384 -21.470 -47.109 1.00 73.06 85 GLN A O 1
ATOM 695 N N . PRO A 1 86 ? 54.458 -21.069 -45.162 1.00 72.94 86 PRO A N 1
ATOM 696 C CA . PRO A 1 86 ? 53.413 -21.655 -44.333 1.00 72.94 86 PRO A CA 1
ATOM 697 C C . PRO A 1 86 ? 52.090 -20.908 -44.542 1.00 72.94 86 PRO A C 1
ATOM 699 O O . PRO A 1 86 ? 52.041 -19.679 -44.530 1.00 72.94 86 PRO A O 1
ATOM 702 N N . TYR A 1 87 ? 51.015 -21.666 -44.762 1.00 76.12 87 TYR A N 1
ATOM 703 C CA . TYR A 1 87 ? 49.672 -21.129 -44.962 1.00 76.12 87 TYR A CA 1
ATOM 704 C C . TYR A 1 87 ? 49.181 -20.483 -43.663 1.00 76.12 87 TYR A C 1
ATOM 706 O O . TYR A 1 87 ? 48.823 -21.177 -42.711 1.00 76.12 87 TYR A O 1
ATOM 714 N N . LEU A 1 88 ? 49.188 -19.151 -43.616 1.00 82.31 88 LEU A N 1
ATOM 715 C CA . LEU A 1 88 ? 48.563 -18.401 -42.533 1.00 82.31 88 LEU A CA 1
ATOM 716 C C . LEU A 1 88 ? 47.039 -18.394 -42.731 1.00 82.31 88 LEU A C 1
ATOM 718 O O . LEU A 1 88 ? 46.573 -18.255 -43.866 1.00 82.31 88 LEU A O 1
ATOM 722 N N . PRO A 1 89 ? 46.247 -18.525 -41.652 1.00 81.31 89 PRO A N 1
ATOM 723 C CA . PRO A 1 89 ? 44.800 -18.417 -41.749 1.00 81.31 89 PRO A CA 1
ATOM 724 C C . PRO A 1 89 ? 44.409 -17.032 -42.274 1.00 8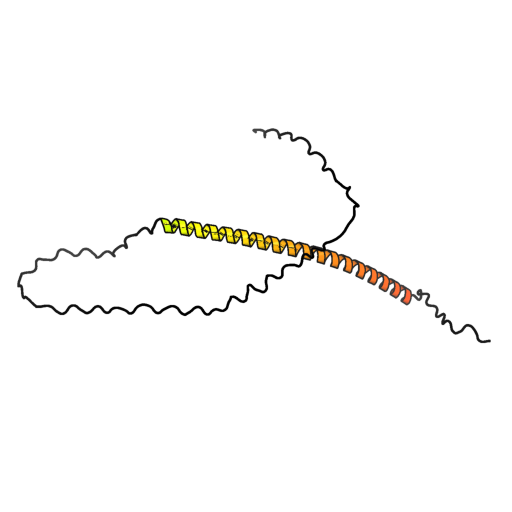1.31 89 PRO A C 1
ATOM 726 O O . PRO A 1 89 ? 44.952 -16.008 -41.854 1.00 81.31 89 PRO A O 1
ATOM 729 N N . VAL A 1 90 ? 43.448 -17.002 -43.198 1.00 83.50 90 VAL A N 1
ATOM 730 C CA . VAL A 1 90 ? 42.901 -15.755 -43.738 1.00 83.50 90 VAL A CA 1
ATOM 731 C C . VAL A 1 90 ? 42.202 -15.006 -42.605 1.00 83.50 90 VAL A C 1
ATOM 733 O O . VAL A 1 90 ? 41.149 -15.434 -42.137 1.00 83.50 90 VAL A O 1
ATOM 736 N N . ILE A 1 91 ? 42.780 -13.885 -42.167 1.00 83.44 91 ILE A N 1
ATOM 737 C CA . ILE A 1 91 ? 42.137 -12.994 -41.197 1.00 83.44 91 ILE A CA 1
ATOM 738 C C . ILE A 1 91 ? 40.896 -12.387 -41.874 1.00 83.44 91 ILE A C 1
ATOM 740 O O . ILE A 1 91 ? 41.036 -11.746 -42.924 1.00 83.44 91 ILE A O 1
ATOM 744 N N . PRO A 1 92 ? 39.681 -12.575 -41.321 1.00 83.25 92 PRO A N 1
ATOM 745 C CA . PRO A 1 92 ? 38.475 -11.970 -41.869 1.00 83.25 92 PRO A CA 1
ATOM 746 C C . PRO A 1 92 ? 38.611 -10.447 -41.914 1.00 83.25 92 PRO A C 1
ATOM 748 O O . PRO A 1 92 ? 38.995 -9.813 -40.932 1.00 83.25 92 PRO A O 1
ATOM 751 N N . ARG A 1 93 ? 38.288 -9.844 -43.061 1.00 81.94 93 ARG A N 1
ATOM 752 C CA . ARG A 1 93 ? 38.314 -8.386 -43.212 1.00 81.94 93 ARG A CA 1
ATOM 753 C C . ARG A 1 93 ? 37.169 -7.773 -42.406 1.00 81.94 93 ARG A C 1
ATOM 755 O O . ARG A 1 93 ? 36.015 -8.155 -42.586 1.00 81.94 93 ARG A O 1
ATOM 762 N N . TYR A 1 94 ? 37.489 -6.816 -41.539 1.00 81.44 94 TYR A N 1
ATOM 763 C CA . TYR A 1 94 ? 36.488 -6.034 -40.819 1.00 81.44 94 TYR A CA 1
ATOM 764 C C . TYR A 1 94 ? 35.719 -5.145 -41.803 1.00 81.44 94 TYR A C 1
ATOM 766 O O . TYR A 1 94 ? 36.307 -4.271 -42.436 1.00 81.44 94 TYR A O 1
ATOM 774 N N . ASN A 1 95 ? 34.408 -5.362 -41.916 1.00 79.38 95 ASN A N 1
ATOM 775 C CA . ASN A 1 95 ? 33.499 -4.434 -42.580 1.00 79.38 95 ASN A CA 1
ATOM 776 C C . ASN A 1 95 ? 32.796 -3.598 -41.502 1.00 79.38 95 ASN A C 1
ATOM 778 O O . ASN A 1 95 ? 31.991 -4.161 -40.752 1.00 79.38 95 ASN A O 1
ATOM 782 N N . PRO A 1 96 ? 33.074 -2.284 -41.386 1.00 75.81 96 PRO A N 1
ATOM 783 C CA . PRO A 1 96 ? 32.304 -1.433 -40.491 1.00 75.81 96 PRO A CA 1
ATOM 784 C C . PRO A 1 96 ? 30.839 -1.435 -40.940 1.00 75.81 96 PRO A C 1
ATOM 786 O O . PRO A 1 96 ? 30.535 -1.192 -42.108 1.00 75.81 96 PRO A O 1
ATOM 789 N N . GLY A 1 97 ? 29.930 -1.743 -40.012 1.00 69.06 97 GLY A N 1
ATOM 790 C CA . GLY A 1 97 ? 28.492 -1.684 -40.271 1.00 69.06 97 GLY A CA 1
ATOM 791 C C . GLY A 1 97 ? 28.033 -0.267 -40.659 1.00 69.06 97 GLY A C 1
ATOM 792 O O . GLY A 1 97 ? 28.742 0.703 -40.369 1.00 69.06 97 GLY A O 1
ATOM 793 N N . PRO A 1 98 ? 26.856 -0.122 -41.296 1.00 77.00 98 PRO A N 1
ATOM 794 C CA . PRO A 1 98 ? 26.339 1.173 -41.732 1.00 77.00 98 PRO A CA 1
ATOM 795 C C . PRO A 1 98 ? 26.290 2.184 -40.572 1.00 77.00 98 PRO A C 1
ATOM 797 O O . PRO A 1 98 ? 25.865 1.820 -39.476 1.00 77.00 98 PRO A O 1
ATOM 800 N N . PRO A 1 99 ? 26.649 3.4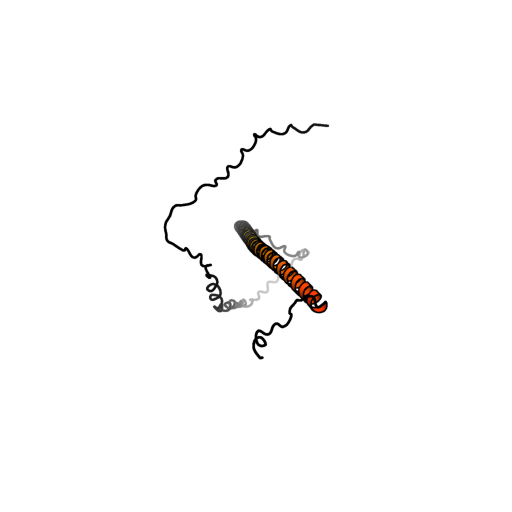62 -40.783 1.00 67.25 99 PRO A N 1
ATOM 801 C CA . PRO A 1 99 ? 26.738 4.453 -39.704 1.00 67.25 99 PRO A CA 1
ATOM 802 C C . PRO A 1 99 ? 25.410 4.660 -38.948 1.00 67.25 99 PRO A C 1
ATOM 804 O O . PRO A 1 99 ? 25.413 4.965 -37.757 1.00 67.25 99 PRO A O 1
ATOM 807 N N . PHE A 1 100 ? 24.273 4.423 -39.608 1.00 62.44 100 PHE A N 1
ATOM 808 C CA . PHE A 1 100 ? 22.930 4.601 -39.048 1.00 62.44 100 PHE A CA 1
ATOM 809 C C . PHE A 1 100 ? 22.509 3.522 -38.043 1.00 62.44 100 PHE A C 1
ATOM 811 O O . PHE A 1 100 ? 21.615 3.764 -37.231 1.00 62.44 100 PHE A O 1
ATOM 818 N N . SER A 1 101 ? 23.146 2.345 -38.043 1.00 64.00 101 SER A N 1
ATOM 819 C CA . SER A 1 101 ? 22.748 1.259 -37.138 1.00 64.00 101 SER A CA 1
ATOM 820 C C . SER A 1 101 ? 23.072 1.569 -35.675 1.00 64.00 101 SER A C 1
ATOM 822 O O . SER A 1 101 ? 22.358 1.124 -34.782 1.00 64.00 101 SER A O 1
ATOM 824 N N . LYS A 1 102 ? 24.114 2.372 -35.419 1.00 70.50 102 LYS A N 1
ATOM 825 C CA . LYS A 1 102 ? 24.489 2.791 -34.061 1.00 70.50 102 LYS A CA 1
ATOM 826 C C . LYS A 1 102 ? 23.512 3.818 -33.489 1.00 70.50 102 LYS A C 1
ATOM 828 O O . LYS A 1 102 ? 23.117 3.687 -32.340 1.00 70.50 102 LYS A O 1
ATOM 833 N N . ALA A 1 103 ? 23.090 4.800 -34.287 1.00 73.06 103 ALA A N 1
ATOM 834 C CA . ALA A 1 103 ? 22.136 5.821 -33.851 1.00 73.06 103 ALA A CA 1
ATOM 835 C C . ALA A 1 103 ? 20.748 5.227 -33.556 1.00 73.06 103 ALA A C 1
ATOM 837 O O . ALA A 1 103 ? 20.125 5.592 -32.564 1.00 73.06 103 ALA A O 1
ATOM 838 N N . LEU A 1 104 ? 20.295 4.268 -34.373 1.00 74.19 104 LEU A N 1
ATOM 839 C CA . LEU A 1 104 ? 19.043 3.544 -34.131 1.00 74.19 104 LEU A CA 1
ATOM 840 C C . LEU A 1 104 ? 19.096 2.691 -32.858 1.00 74.19 104 LEU A C 1
ATOM 842 O O . LEU A 1 104 ? 18.124 2.660 -32.110 1.00 74.19 104 LEU A O 1
ATOM 846 N N . LEU A 1 105 ? 20.228 2.029 -32.595 1.00 75.19 105 LEU A N 1
ATOM 847 C CA . LEU A 1 105 ? 20.415 1.248 -31.370 1.00 75.19 105 LEU A CA 1
ATOM 848 C C . LEU A 1 105 ? 20.378 2.150 -30.127 1.00 75.19 105 LEU A C 1
ATOM 850 O O . LEU A 1 105 ? 19.670 1.853 -29.173 1.00 75.19 105 LEU A O 1
ATOM 854 N N . VAL A 1 106 ? 21.066 3.292 -30.191 1.00 80.25 106 VAL A N 1
ATOM 855 C CA . VAL A 1 106 ? 21.070 4.300 -29.123 1.00 80.25 106 VAL A CA 1
ATOM 856 C C . VAL A 1 106 ? 19.664 4.867 -28.884 1.00 80.25 106 VAL A C 1
ATOM 858 O O . VAL A 1 106 ? 19.260 5.010 -27.735 1.00 80.25 106 VAL A O 1
ATOM 861 N N . GLY A 1 107 ? 18.889 5.138 -29.940 1.00 84.62 107 GLY A N 1
ATOM 862 C CA . GLY A 1 107 ? 17.494 5.581 -29.814 1.00 84.62 107 GLY A CA 1
ATOM 863 C C . GLY A 1 107 ? 16.604 4.557 -29.102 1.00 84.62 107 GLY A C 1
ATOM 864 O O . GLY A 1 107 ? 15.885 4.909 -28.171 1.00 84.62 107 GLY A O 1
ATOM 865 N N . ALA A 1 108 ? 16.720 3.278 -29.470 1.00 87.62 108 ALA A N 1
ATOM 866 C CA . ALA A 1 108 ? 15.965 2.202 -28.827 1.00 87.62 108 ALA A CA 1
ATOM 867 C C . ALA A 1 108 ? 16.316 2.036 -27.335 1.00 87.62 108 ALA A C 1
ATOM 869 O O . ALA A 1 108 ? 15.445 1.708 -26.524 1.00 87.62 108 ALA A O 1
ATOM 870 N N . ASP A 1 109 ? 17.573 2.283 -26.958 1.00 89.19 109 ASP A N 1
ATOM 871 C CA . ASP A 1 109 ? 17.990 2.268 -25.555 1.00 89.19 109 ASP A CA 1
ATOM 872 C C . ASP A 1 109 ? 17.346 3.418 -24.761 1.00 89.19 109 ASP A C 1
ATOM 874 O O . ASP A 1 109 ? 16.869 3.190 -23.647 1.00 89.19 109 ASP A O 1
ATOM 878 N N . TYR A 1 110 ? 17.250 4.627 -25.330 1.00 92.31 110 TYR A N 1
ATOM 879 C CA . TYR A 1 110 ? 16.552 5.752 -24.688 1.00 92.31 110 TYR A CA 1
ATOM 880 C C . TYR A 1 110 ? 15.064 5.469 -24.473 1.00 92.31 110 TYR A C 1
ATOM 882 O O . TYR A 1 110 ? 14.575 5.642 -23.354 1.00 92.31 110 TYR A O 1
ATOM 890 N N . ASP A 1 111 ? 14.374 4.944 -25.487 1.00 93.56 111 ASP A N 1
ATOM 891 C CA . ASP A 1 111 ? 12.959 4.569 -25.371 1.00 93.56 111 ASP A CA 1
ATOM 892 C C . ASP A 1 111 ? 12.741 3.539 -24.252 1.00 93.56 111 ASP A C 1
ATOM 894 O O . ASP A 1 111 ? 11.782 3.614 -23.476 1.00 93.56 111 ASP A O 1
ATOM 898 N N . ARG A 1 112 ? 13.669 2.582 -24.116 1.00 94.38 112 ARG A N 1
ATOM 899 C CA . ARG A 1 112 ? 13.643 1.588 -23.039 1.00 94.38 112 ARG A CA 1
ATOM 900 C C . ARG A 1 112 ? 13.827 2.230 -21.664 1.00 94.38 112 ARG A C 1
ATOM 902 O O . ARG A 1 112 ? 13.124 1.847 -20.723 1.00 94.38 112 ARG A O 1
ATOM 909 N N . PHE A 1 113 ? 14.758 3.173 -21.521 1.00 95.69 113 PHE A N 1
ATOM 910 C CA . PHE A 1 113 ? 14.962 3.880 -20.255 1.00 95.69 113 PHE A CA 1
ATOM 911 C C . PHE A 1 113 ? 13.751 4.731 -19.878 1.00 95.69 113 PHE A C 1
ATOM 913 O O . PHE A 1 113 ? 13.348 4.728 -18.713 1.00 95.69 113 PHE A O 1
ATOM 920 N N . ASP A 1 114 ? 13.121 5.396 -20.840 1.00 96.19 114 ASP A N 1
ATOM 921 C CA . ASP A 1 114 ? 11.925 6.190 -20.576 1.00 96.19 114 ASP A CA 1
ATOM 922 C C . ASP A 1 114 ? 10.730 5.311 -20.196 1.00 96.19 114 ASP A C 1
ATOM 924 O O . ASP A 1 114 ? 10.060 5.586 -19.195 1.00 96.19 114 ASP A O 1
ATOM 928 N N . ALA A 1 115 ? 10.526 4.184 -20.884 1.00 96.38 115 ALA A N 1
ATOM 929 C CA . ALA A 1 115 ? 9.520 3.197 -20.492 1.00 96.38 115 ALA A CA 1
ATOM 930 C C . ALA A 1 115 ? 9.753 2.678 -19.061 1.00 96.38 115 ALA A C 1
ATOM 932 O O . ALA A 1 115 ? 8.809 2.567 -18.273 1.00 96.38 115 ALA A O 1
ATOM 933 N N . TYR A 1 116 ? 11.012 2.416 -18.694 1.00 97.50 116 TYR A N 1
ATOM 934 C CA . TYR A 1 116 ? 11.374 2.009 -17.337 1.00 97.50 116 TYR A CA 1
ATOM 935 C C . TYR A 1 116 ? 11.050 3.095 -16.302 1.00 97.50 116 TYR A C 1
ATOM 937 O O . TYR A 1 116 ? 10.448 2.799 -15.267 1.00 97.50 116 TYR A O 1
ATOM 945 N N . ARG A 1 117 ? 11.380 4.361 -16.579 1.00 97.69 117 ARG A N 1
ATOM 946 C CA . ARG A 1 117 ? 11.077 5.484 -15.675 1.00 97.69 117 ARG A CA 1
ATOM 947 C C . ARG A 1 117 ? 9.576 5.648 -15.457 1.00 97.69 117 ARG A C 1
ATOM 949 O O . ARG A 1 117 ? 9.144 5.802 -14.314 1.00 97.69 117 ARG A O 1
ATOM 956 N N . VAL A 1 118 ? 8.784 5.566 -16.526 1.00 97.44 118 VAL A N 1
ATOM 957 C CA . VAL A 1 118 ? 7.316 5.628 -16.449 1.00 97.44 118 VAL A CA 1
ATOM 958 C C . VAL A 1 118 ? 6.765 4.461 -15.629 1.00 97.44 118 VAL A C 1
ATOM 960 O O . VAL A 1 118 ? 5.922 4.668 -14.754 1.00 97.44 118 VAL A O 1
ATOM 963 N N . HIS A 1 119 ? 7.271 3.246 -15.855 1.00 97.56 119 HIS A N 1
ATOM 964 C CA . HIS A 1 119 ? 6.876 2.069 -15.086 1.00 97.56 119 HIS A CA 1
ATOM 965 C C . HIS A 1 119 ? 7.149 2.259 -13.588 1.00 97.56 119 HIS A C 1
ATOM 967 O O . HIS A 1 119 ? 6.228 2.126 -12.781 1.00 97.56 119 HIS A O 1
ATOM 973 N N . VAL A 1 120 ? 8.372 2.654 -13.216 1.00 98.25 120 VAL A N 1
ATOM 974 C CA . VAL A 1 120 ? 8.754 2.895 -11.813 1.00 98.25 120 VAL A CA 1
ATOM 975 C C . VAL A 1 120 ? 7.877 3.971 -11.169 1.00 98.25 120 VAL A C 1
ATOM 977 O O . VAL A 1 120 ? 7.386 3.772 -10.058 1.00 98.25 120 VAL A O 1
ATOM 980 N N . ALA A 1 121 ? 7.614 5.079 -11.865 1.00 97.75 121 ALA A N 1
ATOM 981 C CA . ALA A 1 121 ? 6.732 6.129 -11.358 1.00 97.75 121 ALA A CA 1
ATOM 982 C C . ALA A 1 121 ? 5.300 5.612 -11.120 1.00 97.75 121 ALA A C 1
ATOM 984 O O . ALA A 1 121 ? 4.672 5.937 -10.106 1.00 97.75 121 ALA A O 1
ATOM 985 N N . SER A 1 122 ? 4.790 4.768 -12.024 1.00 97.19 122 SER A N 1
ATOM 986 C CA . SER A 1 122 ? 3.464 4.162 -11.883 1.00 97.19 122 SER A CA 1
ATOM 987 C C . SER A 1 122 ? 3.387 3.220 -10.676 1.00 97.19 122 SER A C 1
ATOM 989 O O . SER A 1 122 ? 2.418 3.281 -9.916 1.00 97.19 122 SER A O 1
ATOM 991 N N . GLU A 1 123 ? 4.430 2.422 -10.440 1.00 97.12 123 GLU A N 1
ATOM 992 C CA . GLU A 1 123 ? 4.528 1.517 -9.292 1.00 97.12 123 GLU A CA 1
ATOM 993 C C . GLU A 1 123 ? 4.592 2.294 -7.973 1.00 97.12 123 GLU A C 1
ATOM 995 O O . GLU A 1 123 ? 3.853 1.987 -7.038 1.00 97.12 123 GLU A O 1
ATOM 1000 N N . GLN A 1 124 ? 5.372 3.378 -7.914 1.00 97.50 124 GLN A N 1
ATOM 1001 C CA . GLN A 1 124 ? 5.423 4.256 -6.739 1.00 97.50 124 GLN A CA 1
ATOM 1002 C C . GLN A 1 124 ? 4.061 4.891 -6.436 1.00 97.50 124 GLN A C 1
ATOM 1004 O O . GLN A 1 124 ? 3.639 4.963 -5.279 1.00 97.50 124 GLN A O 1
ATOM 1009 N N . CYS A 1 125 ? 3.328 5.308 -7.470 1.00 96.38 125 CYS A N 1
ATOM 1010 C CA . CYS A 1 125 ? 1.983 5.851 -7.311 1.00 96.38 125 CYS A CA 1
ATOM 1011 C C . CYS A 1 125 ? 0.986 4.800 -6.791 1.00 96.38 125 CYS A C 1
ATOM 1013 O O . CYS A 1 125 ? 0.149 5.124 -5.940 1.00 96.38 125 CYS A O 1
ATOM 1015 N N . LYS A 1 126 ? 1.063 3.551 -7.273 1.00 97.19 126 LYS A N 1
ATOM 1016 C CA . LYS A 1 126 ? 0.242 2.432 -6.773 1.00 97.19 126 LYS A CA 1
ATOM 1017 C C . LYS A 1 126 ? 0.577 2.118 -5.316 1.00 97.19 126 LYS A C 1
ATOM 1019 O O . LYS A 1 126 ? -0.335 2.085 -4.488 1.00 97.19 126 LYS A O 1
ATOM 1024 N N . ALA A 1 127 ? 1.863 1.985 -4.995 1.00 97.62 127 ALA A N 1
ATOM 1025 C CA . ALA A 1 127 ? 2.345 1.726 -3.642 1.00 97.62 127 ALA A CA 1
ATOM 1026 C C . ALA A 1 127 ? 1.906 2.828 -2.666 1.00 97.62 127 ALA A C 1
ATOM 1028 O O . ALA A 1 127 ? 1.357 2.533 -1.607 1.00 97.62 127 ALA A O 1
ATOM 1029 N N . GLY A 1 128 ? 2.034 4.102 -3.049 1.00 97.56 128 GLY A N 1
ATOM 1030 C CA . GLY A 1 128 ? 1.600 5.224 -2.215 1.00 97.56 128 GLY A CA 1
ATOM 1031 C C . GLY A 1 128 ? 0.090 5.243 -1.950 1.00 97.56 128 GLY A C 1
ATOM 1032 O O . GLY A 1 128 ? -0.341 5.581 -0.847 1.00 97.56 128 GLY A O 1
ATOM 1033 N N . LYS A 1 129 ? -0.737 4.862 -2.935 1.00 97.44 129 LYS A N 1
ATOM 1034 C CA . LYS A 1 129 ? -2.194 4.724 -2.744 1.00 97.44 129 LYS A CA 1
ATOM 1035 C C . LYS A 1 129 ? -2.536 3.557 -1.818 1.00 97.44 129 LYS A C 1
ATOM 1037 O O . LYS A 1 129 ? -3.391 3.722 -0.953 1.00 97.44 129 LYS A O 1
ATOM 1042 N N . ALA A 1 130 ? -1.878 2.412 -1.992 1.00 97.38 130 ALA A N 1
ATOM 1043 C CA . ALA A 1 130 ? -2.072 1.242 -1.141 1.00 97.38 130 ALA A CA 1
ATOM 1044 C C . ALA A 1 130 ? -1.671 1.535 0.312 1.00 97.38 130 ALA A C 1
ATOM 1046 O O . ALA A 1 130 ? -2.435 1.239 1.224 1.00 97.38 130 ALA A O 1
ATOM 1047 N N . TRP A 1 131 ? -0.537 2.208 0.519 1.00 98.38 131 TRP A N 1
ATOM 1048 C CA . TRP A 1 131 ? -0.063 2.583 1.849 1.00 98.38 131 TRP A CA 1
ATOM 1049 C C . TRP A 1 131 ? -1.052 3.492 2.586 1.00 98.38 131 TRP A C 1
ATOM 1051 O O . TRP A 1 131 ? -1.396 3.213 3.729 1.00 98.38 131 TRP A O 1
ATOM 1061 N N . ARG A 1 132 ? -1.592 4.526 1.925 1.00 98.06 132 ARG A N 1
ATOM 1062 C CA . ARG A 1 132 ? -2.605 5.401 2.545 1.00 98.06 132 ARG A CA 1
ATOM 1063 C C . ARG A 1 132 ? -3.868 4.647 2.968 1.00 98.06 132 ARG A C 1
ATOM 1065 O O . ARG A 1 132 ? -4.412 4.945 4.024 1.00 98.06 132 ARG A O 1
ATOM 1072 N N . ARG A 1 133 ? -4.323 3.676 2.166 1.00 98.12 133 ARG A N 1
ATOM 1073 C CA . ARG A 1 133 ? -5.465 2.819 2.532 1.00 98.12 133 ARG A CA 1
ATOM 1074 C C . ARG A 1 133 ? -5.136 1.945 3.736 1.00 98.12 133 ARG A C 1
ATOM 1076 O O . ARG A 1 133 ? -5.902 1.945 4.686 1.00 98.12 133 ARG A O 1
ATOM 1083 N N . ALA A 1 134 ? -3.974 1.292 3.728 1.00 98.50 134 ALA A N 1
ATOM 1084 C CA . ALA A 1 134 ? -3.533 0.445 4.832 1.00 98.50 134 ALA A CA 1
ATOM 1085 C C . ALA A 1 134 ? -3.414 1.224 6.153 1.00 98.50 134 ALA A C 1
ATOM 1087 O O . ALA A 1 134 ? -3.838 0.731 7.193 1.00 98.50 134 ALA A O 1
ATOM 1088 N N . VAL A 1 135 ? -2.887 2.453 6.116 1.00 98.56 135 VAL A N 1
ATOM 1089 C CA . VAL A 1 135 ? -2.815 3.327 7.300 1.00 98.56 135 VAL A CA 1
ATOM 1090 C C . VAL A 1 135 ? -4.213 3.686 7.801 1.00 98.56 135 VAL A C 1
ATOM 1092 O O . VAL A 1 135 ? -4.486 3.533 8.986 1.00 98.56 135 VAL A O 1
ATOM 1095 N N . HIS A 1 136 ? -5.118 4.090 6.910 1.00 98.69 136 HIS A N 1
ATOM 1096 C CA . HIS A 1 136 ? -6.497 4.408 7.285 1.00 98.69 136 HIS A CA 1
ATOM 1097 C C . HIS A 1 136 ? -7.236 3.194 7.877 1.00 98.69 136 HIS A C 1
ATOM 1099 O O . HIS A 1 136 ? -7.909 3.300 8.898 1.00 98.69 136 HIS A O 1
ATOM 1105 N N . GLU A 1 137 ? -7.108 2.021 7.258 1.00 98.50 137 GLU A N 1
ATOM 1106 C CA . GLU A 1 137 ? -7.698 0.775 7.760 1.00 98.50 137 GLU A CA 1
ATOM 1107 C C . GLU A 1 137 ? -7.133 0.397 9.136 1.00 98.50 137 GLU A C 1
ATOM 1109 O O . GLU A 1 137 ? -7.890 0.011 10.027 1.00 98.50 137 GLU A O 1
ATOM 1114 N N . LEU A 1 138 ? -5.825 0.578 9.345 1.00 98.50 138 LEU A N 1
ATOM 1115 C CA . LEU A 1 138 ? -5.179 0.368 10.639 1.00 98.50 138 LEU A CA 1
ATOM 1116 C C . LEU A 1 138 ? -5.719 1.323 11.715 1.00 98.50 138 LEU A C 1
ATOM 1118 O O . LEU A 1 138 ? -5.971 0.898 12.845 1.00 98.50 138 LEU A O 1
ATOM 1122 N N . GLU A 1 139 ? -5.902 2.601 11.386 1.00 98.69 139 GLU A N 1
ATOM 1123 C CA . GLU A 1 139 ? -6.472 3.594 12.303 1.00 98.69 139 GLU A CA 1
ATOM 1124 C C . GLU A 1 139 ? -7.898 3.212 12.716 1.00 98.69 139 GLU A C 1
ATOM 1126 O O . GLU A 1 139 ? -8.206 3.188 13.912 1.00 98.69 139 GLU A O 1
ATOM 1131 N N . MET A 1 140 ? -8.739 2.822 11.754 1.00 98.62 140 MET A N 1
ATOM 1132 C CA . MET A 1 140 ? -10.105 2.363 12.022 1.00 98.62 140 MET A CA 1
ATOM 1133 C C . MET A 1 140 ? -10.126 1.108 12.899 1.00 98.62 140 MET A C 1
ATOM 1135 O O . MET A 1 140 ? -10.810 1.090 13.924 1.00 98.62 140 MET A O 1
ATOM 1139 N N . ALA A 1 141 ? -9.307 0.104 12.574 1.00 98.56 141 ALA A N 1
ATOM 1140 C CA . ALA A 1 141 ? -9.184 -1.111 13.378 1.00 98.56 141 ALA A CA 1
ATOM 1141 C C . ALA A 1 141 ? -8.710 -0.810 14.811 1.00 98.56 141 ALA A C 1
ATOM 1143 O O . ALA A 1 141 ? -9.162 -1.429 15.776 1.00 98.56 141 ALA A O 1
ATOM 1144 N N . THR A 1 142 ? -7.826 0.177 14.978 1.00 98.62 142 THR A N 1
ATOM 1145 C CA . THR A 1 142 ? -7.334 0.592 16.299 1.00 98.62 142 THR A CA 1
ATOM 1146 C C . THR A 1 142 ? -8.432 1.258 17.129 1.00 98.62 142 THR A C 1
ATOM 1148 O O . THR A 1 142 ? -8.525 1.016 18.336 1.00 98.62 142 THR A O 1
ATOM 1151 N N . LEU A 1 143 ? -9.275 2.089 16.508 1.00 98.56 143 LEU A N 1
ATOM 1152 C CA . LEU A 1 143 ? -10.435 2.681 17.179 1.00 98.56 143 LEU A CA 1
ATOM 1153 C C . LEU A 1 143 ? -11.431 1.598 17.603 1.00 98.56 143 LEU A C 1
ATOM 1155 O O . LEU A 1 143 ? -11.841 1.564 18.765 1.00 98.56 143 LEU A O 1
ATOM 1159 N N . GLU A 1 144 ? -11.762 0.676 16.701 1.00 98.56 144 GLU A N 1
ATOM 1160 C CA . GLU A 1 144 ? -12.661 -0.443 16.989 1.00 98.56 144 GLU A CA 1
ATOM 1161 C C . GLU A 1 144 ? -12.141 -1.302 18.146 1.00 98.56 144 GLU A C 1
ATOM 1163 O O . GLU A 1 144 ? -12.889 -1.572 19.091 1.00 98.56 144 GLU A O 1
ATOM 1168 N N . LEU A 1 145 ? -10.848 -1.638 18.149 1.00 98.44 145 LEU A N 1
ATOM 1169 C CA . LEU A 1 145 ? -10.216 -2.396 19.228 1.00 98.44 145 LEU A CA 1
ATOM 1170 C C . LEU A 1 145 ? -10.372 -1.703 20.587 1.00 98.44 145 LEU A C 1
ATOM 1172 O O . LEU A 1 145 ? -10.765 -2.350 21.558 1.00 98.44 145 LEU A O 1
ATOM 1176 N N . LYS A 1 146 ? -10.121 -0.391 20.663 1.00 98.69 146 LYS A N 1
ATOM 1177 C CA . LYS A 1 146 ? -10.293 0.382 21.906 1.00 98.69 146 LYS A CA 1
ATOM 1178 C C . LYS A 1 146 ? -11.743 0.361 22.388 1.00 98.69 146 LYS A C 1
ATOM 1180 O O . LYS A 1 146 ? -11.999 0.172 23.577 1.00 98.69 146 LYS A O 1
ATOM 1185 N N . THR A 1 147 ? -12.708 0.509 21.477 1.00 98.50 147 THR A N 1
ATOM 1186 C CA . THR A 1 147 ? -14.130 0.431 21.850 1.00 98.50 147 THR A CA 1
ATOM 1187 C C . THR A 1 147 ? -14.517 -0.966 22.339 1.00 98.50 147 THR A C 1
ATOM 1189 O O . THR A 1 147 ? -15.255 -1.092 23.317 1.00 98.50 147 THR A O 1
ATOM 1192 N N . ALA A 1 148 ? -13.988 -2.022 21.714 1.00 98.50 148 ALA A N 1
ATOM 1193 C CA . ALA A 1 148 ? -14.214 -3.401 22.129 1.00 98.50 148 ALA A CA 1
ATOM 1194 C C . ALA A 1 148 ? -13.599 -3.690 23.508 1.00 98.50 148 ALA A C 1
ATOM 1196 O O . ALA A 1 148 ? -14.242 -4.331 24.340 1.00 98.50 148 ALA A O 1
ATOM 1197 N N . GLN A 1 149 ? -12.399 -3.171 23.781 1.00 98.50 149 GLN A N 1
ATOM 1198 C CA . GLN A 1 149 ? -11.750 -3.265 25.092 1.00 98.50 149 GLN A CA 1
ATOM 1199 C C . GLN A 1 149 ? -12.582 -2.587 26.183 1.00 98.50 149 GLN A C 1
ATOM 1201 O O . GLN A 1 149 ? -12.889 -3.222 27.187 1.00 98.50 149 GLN A O 1
ATOM 1206 N N . SER A 1 150 ? -13.050 -1.358 25.951 1.00 98.44 150 SER A N 1
ATOM 1207 C CA . SER A 1 150 ? -13.913 -0.656 26.909 1.00 98.44 150 SER A CA 1
ATOM 1208 C C . SER A 1 150 ? -15.212 -1.427 27.195 1.00 98.44 150 SER A C 1
ATOM 1210 O O . SER A 1 150 ? -15.604 -1.595 28.350 1.00 98.44 150 SER A O 1
ATOM 1212 N N . ARG A 1 151 ? -15.859 -1.986 26.161 1.00 98.12 151 ARG A N 1
ATOM 1213 C CA . ARG A 1 151 ? -17.050 -2.842 26.335 1.00 98.12 151 ARG A CA 1
ATOM 1214 C C . ARG A 1 151 ? -16.743 -4.088 27.163 1.00 98.12 151 ARG A C 1
ATOM 1216 O O . ARG A 1 151 ? -17.545 -4.469 28.015 1.00 98.12 151 ARG A O 1
ATOM 1223 N N . ARG A 1 152 ? -15.591 -4.715 26.924 1.00 98.25 152 ARG A N 1
ATOM 1224 C CA . ARG A 1 152 ? -15.134 -5.874 27.692 1.00 98.25 152 ARG A CA 1
ATOM 1225 C C . ARG A 1 152 ? -14.913 -5.516 29.161 1.00 98.25 152 ARG A C 1
ATOM 1227 O O . ARG A 1 152 ? -15.399 -6.242 30.021 1.00 98.25 152 ARG A O 1
ATOM 1234 N N . GLU A 1 153 ? -14.241 -4.409 29.453 1.00 98.38 153 GLU A N 1
ATOM 1235 C CA . GLU A 1 153 ? -14.003 -3.943 30.826 1.00 98.38 153 GLU A CA 1
ATOM 1236 C C . GLU A 1 153 ? -15.315 -3.689 31.577 1.00 98.38 153 GLU A C 1
ATOM 1238 O O . GLU A 1 153 ? -15.470 -4.121 32.722 1.00 98.38 153 GLU A O 1
ATOM 1243 N N . LEU A 1 154 ? -16.298 -3.063 30.919 1.00 97.56 154 LEU A N 1
ATOM 1244 C CA . LEU A 1 154 ? -17.635 -2.868 31.484 1.00 97.56 154 LEU A CA 1
ATOM 1245 C C . LEU A 1 154 ? -18.325 -4.204 31.785 1.00 97.56 154 LEU A C 1
ATOM 1247 O O . LEU A 1 154 ? -18.855 -4.390 32.883 1.00 97.56 154 LEU A O 1
ATOM 1251 N N . ALA A 1 155 ? -18.291 -5.148 30.844 1.00 97.38 155 ALA A N 1
ATOM 1252 C CA . ALA A 1 155 ? -18.874 -6.474 31.031 1.00 97.38 155 ALA A CA 1
ATOM 1253 C C . ALA A 1 155 ? -18.191 -7.249 32.172 1.00 97.38 155 ALA A C 1
ATOM 1255 O O . ALA A 1 155 ? -18.868 -7.861 33.001 1.00 97.38 155 ALA A O 1
ATOM 1256 N N . GLU A 1 156 ? -16.861 -7.186 32.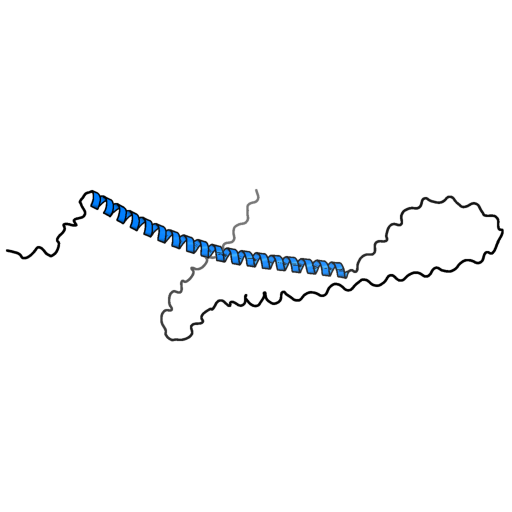269 1.00 97.50 156 GLU A N 1
ATOM 1257 C CA . GLU A 1 156 ? -16.102 -7.785 33.369 1.00 97.50 156 GLU A CA 1
ATOM 1258 C C . GLU A 1 156 ? -16.436 -7.125 34.717 1.00 97.50 156 GLU A C 1
ATOM 1260 O O . GLU A 1 156 ? -16.583 -7.823 35.724 1.00 97.50 156 GLU A O 1
ATOM 1265 N N . GLY A 1 157 ? -16.621 -5.803 34.748 1.00 96.06 157 GLY A N 1
ATOM 1266 C CA . GLY A 1 157 ? -17.065 -5.069 35.934 1.00 96.06 157 GLY A CA 1
ATOM 1267 C C . GLY A 1 157 ? -18.462 -5.487 36.400 1.00 96.06 157 GLY A C 1
ATOM 1268 O O . GLY A 1 157 ? -18.659 -5.768 37.585 1.00 96.06 157 GLY A O 1
ATOM 1269 N N . LEU A 1 158 ? -19.420 -5.597 35.475 1.00 94.38 158 LEU A N 1
ATOM 1270 C CA . LEU A 1 158 ? -20.771 -6.085 35.770 1.00 94.38 158 LEU A CA 1
ATOM 1271 C C . LEU A 1 158 ? -20.751 -7.533 36.263 1.00 94.38 158 LEU A C 1
ATOM 1273 O O . LEU A 1 158 ? -21.396 -7.843 37.263 1.00 94.38 158 LEU A O 1
ATOM 1277 N N . ARG A 1 159 ? -19.953 -8.401 35.632 1.00 94.69 159 ARG A N 1
ATOM 1278 C CA . ARG A 1 159 ? -19.772 -9.790 36.070 1.00 94.69 159 ARG A CA 1
ATOM 1279 C C . ARG A 1 159 ? -19.232 -9.868 37.500 1.00 94.69 159 ARG A C 1
ATOM 1281 O O . ARG A 1 159 ? -19.750 -10.646 38.298 1.00 94.69 159 ARG A O 1
ATOM 1288 N N . LYS A 1 160 ? -18.223 -9.059 37.844 1.00 95.38 160 LYS A N 1
ATOM 1289 C CA . LYS A 1 160 ? -17.665 -8.999 39.208 1.00 95.38 160 LYS A CA 1
ATOM 1290 C C . LYS A 1 160 ? -18.703 -8.519 40.227 1.00 95.38 160 LYS A C 1
ATOM 1292 O O . LYS A 1 160 ? -18.824 -9.120 41.290 1.00 95.38 160 LYS A O 1
ATOM 1297 N N . ARG A 1 161 ? -19.490 -7.487 39.899 1.00 93.00 161 ARG A N 1
ATOM 1298 C CA . ARG A 1 161 ? -20.577 -6.993 40.769 1.00 93.00 161 ARG A CA 1
ATOM 1299 C C . ARG A 1 161 ? -21.694 -8.020 40.952 1.00 93.00 161 ARG A C 1
ATOM 1301 O O . ARG A 1 161 ? -22.177 -8.178 42.067 1.00 93.00 161 ARG A O 1
ATOM 1308 N N . ALA A 1 162 ? -22.066 -8.734 39.890 1.00 90.81 162 ALA A N 1
ATOM 1309 C CA . ALA A 1 162 ? -23.048 -9.814 39.956 1.00 90.81 162 ALA A CA 1
ATOM 1310 C C . ALA A 1 162 ? -22.564 -10.940 40.875 1.00 90.81 162 ALA A C 1
ATOM 1312 O O . ALA A 1 162 ? -23.296 -11.364 41.761 1.00 90.81 162 ALA A O 1
ATOM 1313 N N . HIS A 1 163 ? -21.305 -11.361 40.722 1.00 91.19 163 HIS A N 1
ATOM 1314 C CA . HIS A 1 163 ? -20.702 -12.378 41.585 1.00 91.19 163 HIS A CA 1
ATOM 1315 C C . HIS A 1 163 ? -20.630 -11.938 43.058 1.00 91.19 163 HIS A C 1
ATOM 1317 O O . HIS A 1 163 ? -20.711 -12.767 43.956 1.00 91.19 163 HIS A O 1
ATOM 1323 N N . ALA A 1 164 ? -20.491 -10.639 43.325 1.00 92.75 164 ALA A N 1
ATOM 1324 C CA . ALA A 1 164 ? -20.521 -10.083 44.675 1.00 92.75 164 ALA A CA 1
ATOM 1325 C C . ALA A 1 164 ? -21.947 -9.853 45.225 1.00 92.75 164 ALA A C 1
ATOM 1327 O O . ALA A 1 164 ? -22.086 -9.299 46.311 1.00 92.75 164 ALA A O 1
ATOM 1328 N N . GLY A 1 165 ? -23.002 -10.217 44.483 1.00 88.62 165 GLY A N 1
ATOM 1329 C CA . GLY A 1 165 ? -24.397 -9.999 44.893 1.00 88.62 165 GLY A CA 1
ATOM 1330 C C . GLY A 1 165 ? -24.832 -8.527 44.912 1.00 88.62 165 GLY A C 1
ATOM 1331 O O . GLY A 1 165 ? -25.879 -8.200 45.456 1.00 88.62 165 GLY A O 1
ATOM 1332 N N . LEU A 1 166 ? -24.040 -7.628 44.318 1.00 83.56 166 LEU A N 1
ATOM 1333 C CA . LEU A 1 166 ? -24.270 -6.176 44.298 1.00 83.56 166 LEU A CA 1
ATOM 1334 C C . LEU A 1 166 ? -25.079 -5.709 43.081 1.00 83.56 166 LEU A C 1
ATOM 1336 O O . LEU A 1 166 ? -25.399 -4.524 42.970 1.00 83.56 166 LEU A O 1
ATOM 1340 N N . LEU A 1 167 ? -25.397 -6.605 42.139 1.00 76.69 167 LEU A N 1
ATOM 1341 C CA . LEU A 1 167 ? -26.412 -6.304 41.135 1.00 76.69 167 LEU A CA 1
ATOM 1342 C C . LEU A 1 167 ? -27.761 -6.344 41.852 1.00 76.69 167 LEU A C 1
ATOM 1344 O O . LEU A 1 167 ? -28.273 -7.424 42.122 1.00 76.69 167 LEU A O 1
ATOM 1348 N N . GLY A 1 168 ? -28.313 -5.169 42.165 1.00 68.19 168 GLY A N 1
ATOM 1349 C CA . GLY A 1 168 ? -29.621 -4.972 42.801 1.00 68.19 168 GLY A CA 1
ATOM 1350 C C . GLY A 1 168 ? -30.815 -5.429 41.955 1.00 68.19 168 GLY A C 1
ATOM 1351 O O . GLY A 1 168 ? -31.851 -4.774 41.955 1.00 68.19 168 GLY A O 1
ATOM 1352 N N . ILE A 1 169 ? -30.681 -6.545 41.233 1.00 64.12 169 ILE A N 1
ATOM 1353 C CA . ILE A 1 169 ? -31.776 -7.298 40.629 1.00 64.12 169 ILE A CA 1
ATOM 1354 C C . ILE A 1 169 ? -32.481 -8.043 41.773 1.00 64.12 169 ILE A C 1
ATOM 1356 O O . ILE A 1 169 ? -32.441 -9.266 41.880 1.00 64.12 169 ILE A O 1
ATOM 1360 N N . GLY A 1 170 ? -33.088 -7.286 42.685 1.00 57.69 170 GLY A N 1
ATOM 1361 C CA . GLY A 1 170 ? -34.168 -7.817 43.496 1.00 57.69 170 GLY A CA 1
ATOM 1362 C C . GLY A 1 170 ? -35.308 -8.123 42.536 1.00 57.69 170 GLY A C 1
ATOM 1363 O O . GLY A 1 170 ? -35.757 -7.236 41.814 1.00 57.69 170 GLY A O 1
ATOM 1364 N N . ALA A 1 171 ? -35.714 -9.386 42.471 1.00 54.69 171 ALA A N 1
ATOM 1365 C CA . ALA A 1 171 ? -36.861 -9.829 41.703 1.00 54.69 171 ALA A CA 1
ATOM 1366 C C . ALA A 1 171 ? -38.135 -9.179 42.264 1.00 54.69 171 ALA A C 1
ATOM 1368 O O . ALA A 1 171 ? -38.832 -9.767 43.080 1.00 54.69 171 ALA A O 1
ATOM 1369 N N . THR A 1 172 ? -38.451 -7.956 41.847 1.00 56.16 172 THR A N 1
ATOM 1370 C CA . THR A 1 172 ? -39.834 -7.490 41.858 1.00 56.16 172 THR A CA 1
ATOM 1371 C C . THR A 1 172 ? -40.469 -8.018 40.581 1.00 56.16 172 THR A C 1
ATOM 1373 O O . THR A 1 172 ? -40.503 -7.358 39.546 1.00 56.16 172 THR A O 1
ATOM 1376 N N . THR A 1 173 ? -40.929 -9.267 40.621 1.00 59.00 173 THR A N 1
ATOM 1377 C CA . THR A 1 173 ? -41.961 -9.726 39.692 1.00 59.00 173 THR A CA 1
ATOM 1378 C C . THR A 1 173 ? -43.175 -8.814 39.910 1.00 59.00 173 THR A C 1
ATOM 1380 O O . THR A 1 173 ? -43.711 -8.787 41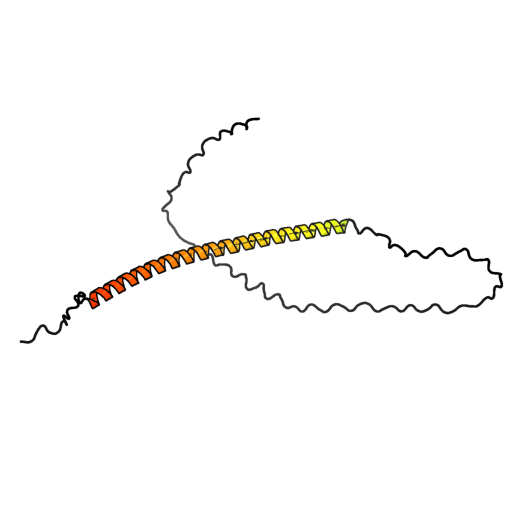.018 1.00 59.00 173 THR A O 1
ATOM 1383 N N . PRO A 1 174 ? -43.624 -8.025 38.916 1.00 59.91 174 PRO A N 1
ATOM 1384 C CA . PRO A 1 174 ? -44.783 -7.140 39.063 1.00 59.91 174 PRO A CA 1
ATOM 1385 C C . PRO A 1 174 ? -46.108 -7.934 39.035 1.00 59.91 174 PRO A C 1
ATOM 1387 O O . PRO A 1 174 ? -47.026 -7.587 38.299 1.00 59.91 174 PRO A O 1
ATOM 1390 N N . GLY A 1 175 ? -46.185 -9.030 39.798 1.00 57.19 175 GLY A N 1
ATOM 1391 C CA . GLY A 1 175 ? -47.314 -9.964 39.833 1.00 57.19 175 GLY A CA 1
ATOM 1392 C C . GLY A 1 175 ? -47.801 -10.364 41.231 1.00 57.19 175 GLY A C 1
ATOM 1393 O O . GLY A 1 175 ? -48.903 -10.882 41.318 1.00 57.19 175 GLY A O 1
ATOM 1394 N N . ASP A 1 176 ? -47.055 -10.074 42.307 1.00 52.41 176 ASP A N 1
ATOM 1395 C CA . ASP A 1 176 ? -47.449 -10.436 43.689 1.00 52.41 176 ASP A CA 1
ATOM 1396 C C . ASP A 1 176 ? -47.965 -9.244 44.520 1.00 52.41 176 ASP A C 1
ATOM 1398 O O . ASP A 1 176 ? -48.097 -9.317 45.741 1.00 52.41 176 ASP A O 1
ATOM 1402 N N . ALA A 1 177 ? -48.294 -8.124 43.872 1.00 55.81 177 ALA A N 1
ATOM 1403 C CA . ALA A 1 177 ? -49.151 -7.115 44.483 1.00 55.81 177 ALA A CA 1
ATOM 1404 C C . ALA A 1 177 ? -50.605 -7.466 44.145 1.00 55.81 177 ALA A C 1
ATOM 1406 O O . ALA A 1 177 ? -50.964 -7.483 42.972 1.00 55.81 177 ALA A O 1
ATOM 1407 N N . VAL A 1 178 ? -51.424 -7.669 45.180 1.00 59.09 178 VAL A N 1
ATOM 1408 C CA . VAL A 1 178 ? -52.849 -8.058 45.171 1.00 59.09 178 VAL A CA 1
ATOM 1409 C C . VAL A 1 178 ? -53.078 -9.565 45.316 1.00 59.09 178 VAL A C 1
ATOM 1411 O O . VAL A 1 178 ? -53.373 -10.266 44.355 1.00 59.09 178 VAL A O 1
ATOM 1414 N N . SER A 1 179 ? -53.044 -10.042 46.562 1.00 50.22 179 SER A N 1
ATOM 1415 C CA . SER A 1 179 ? -54.006 -11.023 47.082 1.00 50.22 179 SER A CA 1
ATOM 1416 C C . SER A 1 179 ? -53.977 -11.031 48.615 1.00 50.22 179 SER A C 1
ATOM 1418 O O . SER A 1 179 ? -53.031 -11.545 49.202 1.00 50.22 179 SER A O 1
ATOM 1420 N N . VAL A 1 180 ? -55.085 -10.533 49.182 1.00 44.34 180 VAL A N 1
ATOM 1421 C CA . VAL A 1 180 ? -55.604 -10.683 50.562 1.00 44.34 180 VAL A CA 1
ATOM 1422 C C . VAL A 1 180 ? -54.967 -9.829 51.658 1.00 44.34 180 VAL A C 1
ATOM 1424 O O . VAL A 1 180 ? -53.810 -10.075 52.050 1.00 44.34 180 VAL A O 1
#

Foldseek 3Di:
DDDDDDDDDDPDDDDDDDPDDDDDDDDDDDPPPPDPPPPVPPPPVVPDDDDDDDDDDDDDDDDDDDDDDDDDPDDDDDDDDDDDDDDDPDDDDDDDDDPVVVVVVVVVVVVVVVVVVVVVVVVVVVVVVVVVVVVVVVVVVVVVVVVVVVVVVVVVVVVVCVVVVNPPPPPPPVPPPDDD

Radius of gyration: 47.07 Å; chains: 1; bounding box: 117×73×125 Å

Secondary structure (DSSP, 8-state):
-PPPPPPP-PPPPPPP----------------------GGGGSGGG---PPPPPPPPPP-PPPPPPP---------PPPPPPP-------PPPP-PPPTHHHHHHHHHHHHHHHHHHHHHHHHHHHHHHHHHHHHHHHHHHHHHHHHHHHHHHHHHHHHHHHHTT-S------TT-S---

Sequence (180 aa):
MQGLPPKPDFPARPPAQTSDDRRASGGRSSPDRYVPRDDWRDRDQRSYRPRDPPRSPPSRARPTSPRQRSPSPSRYPREPKKPTQPYLPVIPRYNPGPPFSKALLVGADYDRFDAYRVHVASEQCKAGKAWRRAVHELEMATLELKTAQSRRELAEGLRKRAHAGLLGIGATTPGDAVSV